Protein AF-A0A1Y1KUD8-F1 (afdb_monomer)

pLDDT: mean 79.8, std 12.49, range [48.72, 94.81]

Sequence (99 aa):
DGKRTKRIVKRRKIIKRQDGKQQ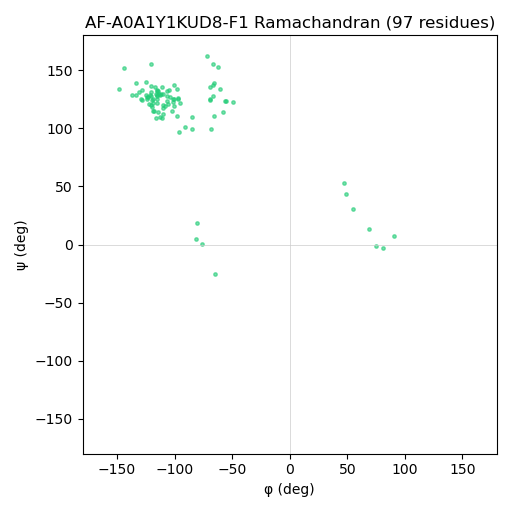TTDIVTVEDEGKPAETTVTVKEEEFPEETPKQPIVEELPEEEEVTHVVGRDGKRTKRIVKRRKIIKRQDGKQQTTD

Foldseek 3Di:
DQDKKKKKKKWWWFWDDDDQKIKIKIWIWIDIVPDDIDIDIDIDMDGHDPPDPFDWRWGKGIWIWMWMWIQDSVRDIDIDIDTDIKIWTHGPNDIDIDD

Structure (mmCIF, N/CA/C/O backbone):
data_AF-A0A1Y1KUD8-F1
#
_entry.id   AF-A0A1Y1KUD8-F1
#
loop_
_atom_site.group_PDB
_atom_site.id
_atom_site.type_symbol
_atom_site.label_atom_id
_atom_site.label_alt_id
_atom_site.label_comp_id
_atom_site.label_asym_id
_atom_site.label_entity_id
_atom_site.label_seq_id
_atom_site.pdbx_PDB_ins_code
_atom_site.Cartn_x
_atom_site.Cartn_y
_atom_site.Cartn_z
_atom_site.occupancy
_atom_site.B_iso_or_equiv
_atom_site.auth_seq_id
_atom_site.auth_comp_id
_atom_site.auth_asym_id
_atom_site.auth_atom_id
_atom_site.pdbx_PDB_model_num
ATOM 1 N N . ASP A 1 1 ? 19.293 -2.630 -28.549 1.00 52.97 1 ASP A N 1
ATOM 2 C CA . ASP A 1 1 ? 18.024 -2.064 -28.043 1.00 52.97 1 ASP A CA 1
ATOM 3 C C . ASP A 1 1 ? 17.844 -2.248 -26.546 1.00 52.97 1 ASP A C 1
ATOM 5 O O . ASP A 1 1 ? 17.495 -3.329 -26.094 1.00 52.97 1 ASP A O 1
ATOM 9 N N . GLY A 1 2 ? 18.089 -1.203 -25.752 1.00 60.09 2 GLY A N 1
ATOM 10 C CA . GLY A 1 2 ? 17.722 -1.198 -24.333 1.00 60.09 2 GLY A CA 1
ATOM 11 C C . GLY A 1 2 ? 16.382 -0.494 -24.151 1.00 60.09 2 GLY A C 1
ATOM 12 O O . GLY A 1 2 ? 16.346 0.736 -24.107 1.00 60.09 2 GLY A O 1
ATOM 13 N N . LYS A 1 3 ? 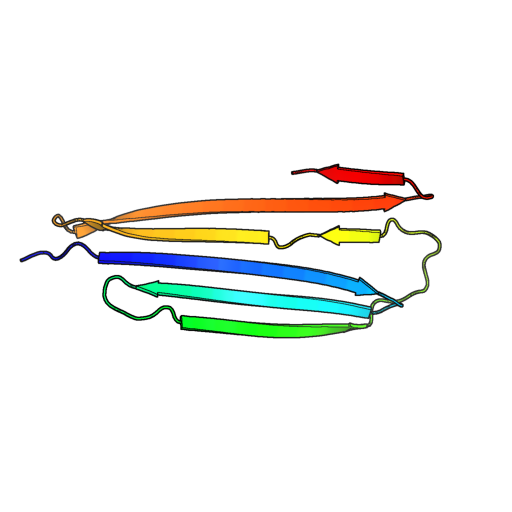15.267 -1.233 -24.083 1.00 69.69 3 LYS A N 1
ATOM 14 C CA . LYS A 1 3 ? 13.958 -0.637 -23.770 1.00 69.69 3 LYS A CA 1
ATOM 15 C C . LYS A 1 3 ? 13.972 -0.191 -22.303 1.00 69.69 3 LYS A C 1
ATOM 17 O O . LYS A 1 3 ? 14.263 -0.994 -21.420 1.00 69.69 3 LYS A O 1
ATOM 22 N N . ARG A 1 4 ? 13.687 1.091 -22.049 1.00 74.06 4 ARG A N 1
ATOM 23 C CA . ARG A 1 4 ? 13.456 1.598 -20.687 1.00 74.06 4 ARG A CA 1
ATOM 24 C C . ARG A 1 4 ? 12.254 0.845 -20.121 1.00 74.06 4 ARG A C 1
ATOM 26 O O . ARG A 1 4 ? 11.271 0.687 -20.836 1.00 74.06 4 ARG A O 1
ATOM 33 N N . THR A 1 5 ? 12.357 0.367 -18.886 1.00 83.44 5 THR A N 1
ATOM 34 C CA . THR A 1 5 ? 11.241 -0.286 -18.193 1.00 83.44 5 THR A CA 1
ATOM 35 C C . THR A 1 5 ? 10.949 0.438 -16.888 1.00 83.44 5 THR A C 1
ATOM 37 O O . THR A 1 5 ? 11.848 0.678 -16.071 1.00 83.44 5 THR A O 1
ATOM 40 N N . LYS A 1 6 ? 9.688 0.830 -16.707 1.00 88.69 6 LYS A N 1
ATOM 41 C CA . LYS A 1 6 ? 9.153 1.385 -15.463 1.00 88.69 6 LYS A CA 1
ATOM 42 C C . LYS A 1 6 ? 8.256 0.356 -14.773 1.00 88.69 6 LYS A C 1
ATOM 44 O O . LYS A 1 6 ? 7.367 -0.213 -15.396 1.00 88.69 6 LYS A O 1
ATOM 49 N N . ARG A 1 7 ? 8.480 0.167 -13.474 1.00 91.12 7 ARG A N 1
ATOM 50 C CA . ARG A 1 7 ? 7.610 -0.589 -12.567 1.00 91.12 7 ARG A CA 1
ATOM 51 C C . ARG A 1 7 ? 7.208 0.311 -11.412 1.00 91.12 7 ARG A C 1
ATOM 53 O O . ARG A 1 7 ? 8.086 0.849 -10.737 1.00 91.12 7 ARG A O 1
ATOM 60 N N . ILE A 1 8 ? 5.914 0.463 -11.170 1.00 92.44 8 ILE A N 1
ATOM 61 C CA . ILE A 1 8 ? 5.372 1.199 -10.024 1.00 92.44 8 ILE A CA 1
ATOM 62 C C . ILE A 1 8 ? 4.668 0.195 -9.119 1.00 92.44 8 ILE A C 1
ATOM 64 O O . ILE A 1 8 ? 3.862 -0.604 -9.581 1.00 92.44 8 ILE A O 1
ATOM 68 N N . VAL A 1 9 ? 4.985 0.217 -7.830 1.00 92.81 9 VAL A N 1
ATOM 69 C CA . VAL A 1 9 ? 4.298 -0.580 -6.814 1.00 92.81 9 VAL A CA 1
ATOM 70 C C . VAL A 1 9 ? 3.677 0.381 -5.817 1.00 92.81 9 VAL A C 1
ATOM 72 O O . VAL A 1 9 ? 4.408 1.090 -5.133 1.00 92.81 9 VAL A O 1
ATOM 75 N N . LYS A 1 10 ? 2.350 0.408 -5.734 1.00 91.94 10 LYS A N 1
ATOM 76 C CA . LYS A 1 10 ? 1.604 1.175 -4.735 1.00 91.94 10 LYS A CA 1
ATOM 77 C C . LYS A 1 10 ? 1.139 0.216 -3.650 1.00 91.94 10 LYS A C 1
ATOM 79 O O . LYS A 1 10 ? 0.496 -0.787 -3.950 1.00 91.94 10 LYS A O 1
ATOM 84 N N . ARG A 1 11 ? 1.472 0.499 -2.398 1.00 91.19 11 ARG A N 1
ATOM 85 C CA . ARG A 1 11 ? 0.978 -0.233 -1.229 1.00 91.19 11 ARG A CA 1
ATOM 86 C C . ARG A 1 11 ? 0.114 0.707 -0.415 1.00 91.19 11 ARG A C 1
ATOM 88 O O . ARG A 1 11 ? 0.516 1.841 -0.187 1.00 91.19 11 ARG A O 1
ATOM 95 N N . ARG A 1 12 ? -1.066 0.250 -0.013 1.00 90.00 12 ARG A N 1
ATOM 96 C CA . ARG A 1 12 ? -1.969 0.976 0.881 1.00 90.00 12 ARG A CA 1
ATOM 97 C C . ARG A 1 12 ? -2.351 0.059 2.029 1.00 90.00 12 ARG A C 1
ATOM 99 O O . ARG A 1 12 ? -2.867 -1.024 1.773 1.00 90.00 12 ARG A O 1
ATOM 106 N N . LYS A 1 13 ? -2.117 0.481 3.268 1.00 87.75 13 LYS A N 1
ATOM 107 C CA . LYS A 1 13 ? -2.524 -0.273 4.463 1.00 87.75 13 LYS A CA 1
ATOM 108 C C . LYS A 1 13 ? -3.603 0.482 5.219 1.00 87.75 13 LYS A C 1
ATOM 110 O O . LYS A 1 13 ? -3.300 1.502 5.819 1.00 87.75 13 LYS A O 1
ATOM 115 N N . ILE A 1 14 ? -4.837 -0.013 5.205 1.00 85.50 14 ILE A N 1
ATOM 116 C CA . ILE A 1 14 ? -5.984 0.586 5.901 1.00 85.50 14 ILE A CA 1
ATOM 117 C C . ILE A 1 14 ? -6.165 -0.126 7.240 1.00 85.50 14 ILE A C 1
ATOM 119 O O . ILE A 1 14 ? -6.307 -1.346 7.254 1.00 85.50 14 ILE A O 1
ATOM 123 N N . ILE A 1 15 ? -6.202 0.617 8.347 1.00 80.81 15 ILE A N 1
ATOM 124 C CA . ILE A 1 15 ? -6.467 0.059 9.678 1.00 80.81 15 ILE A CA 1
ATOM 125 C C . ILE A 1 15 ? -7.739 0.697 10.225 1.00 80.81 15 ILE A C 1
ATOM 127 O O . ILE A 1 15 ? -7.821 1.914 10.376 1.00 80.81 15 ILE A O 1
ATOM 131 N N . LYS A 1 16 ? -8.734 -0.132 10.536 1.00 76.31 16 LYS A N 1
ATOM 132 C CA . LYS A 1 16 ? -9.986 0.283 11.170 1.00 76.31 16 LYS A CA 1
ATOM 133 C C . LYS A 1 16 ? -10.116 -0.383 12.528 1.00 76.31 16 LYS A C 1
ATOM 135 O O . LYS A 1 16 ? -9.853 -1.574 12.664 1.00 76.31 16 LYS A O 1
ATOM 140 N N . ARG A 1 17 ? -10.521 0.398 13.527 1.00 76.06 17 ARG A N 1
ATOM 141 C CA . ARG A 1 17 ? -10.782 -0.067 14.891 1.00 76.06 17 ARG A CA 1
ATOM 142 C C . ARG A 1 17 ? -12.231 0.230 15.228 1.00 76.06 17 ARG A C 1
ATOM 144 O O . ARG A 1 17 ? -12.631 1.391 15.176 1.00 76.06 17 ARG A O 1
ATOM 151 N N . GLN A 1 18 ? -12.994 -0.808 15.536 1.00 69.00 18 GLN A N 1
ATOM 152 C CA . GLN A 1 18 ? -14.404 -0.697 15.887 1.00 69.00 18 GLN A CA 1
ATOM 153 C C . GLN A 1 18 ? -14.761 -1.806 16.880 1.00 69.00 18 GLN A C 1
ATOM 155 O O . GLN A 1 18 ? -14.367 -2.945 16.654 1.00 69.00 18 GLN A O 1
ATOM 160 N N . ASP A 1 19 ? -15.476 -1.471 17.958 1.00 66.88 19 ASP A N 1
ATOM 161 C CA . ASP A 1 19 ? -16.117 -2.430 18.877 1.00 66.88 19 ASP A CA 1
ATOM 162 C C . ASP A 1 19 ? -15.197 -3.591 19.324 1.00 66.88 19 ASP A C 1
ATOM 164 O O . ASP A 1 19 ? -15.491 -4.765 19.098 1.00 66.88 19 ASP A O 1
ATOM 168 N N . GLY A 1 20 ? -14.007 -3.267 19.853 1.00 72.94 20 GLY A N 1
ATOM 169 C CA . GLY A 1 20 ? -13.038 -4.275 20.316 1.00 72.94 20 GLY A CA 1
ATOM 170 C C . GLY A 1 20 ? -12.391 -5.118 19.206 1.00 72.94 20 GLY A C 1
ATOM 171 O O . GLY A 1 20 ? -11.766 -6.143 19.471 1.00 72.94 20 GLY A O 1
ATOM 172 N N . LYS A 1 21 ? -12.519 -4.721 17.937 1.00 78.88 21 LYS A N 1
ATOM 173 C CA . LYS A 1 21 ? -11.920 -5.420 16.792 1.00 78.88 21 LYS A CA 1
ATOM 174 C C . LYS A 1 21 ? -11.055 -4.481 15.969 1.00 78.88 21 LYS A C 1
ATOM 176 O O . LYS A 1 21 ? -11.401 -3.323 15.720 1.00 78.88 21 LYS A O 1
ATOM 181 N N . GLN A 1 22 ? -9.918 -4.997 15.517 1.00 82.62 22 GLN A N 1
ATOM 182 C CA . GLN A 1 22 ? -9.043 -4.329 14.567 1.00 82.62 22 GLN A CA 1
ATOM 183 C C . GLN A 1 22 ? -9.104 -5.057 13.224 1.00 82.62 22 GLN A C 1
ATOM 185 O O . GLN A 1 22 ? -8.727 -6.220 13.118 1.00 82.62 22 GLN A O 1
ATOM 190 N N . GLN A 1 23 ? -9.523 -4.349 12.180 1.00 83.94 23 GLN A N 1
ATOM 191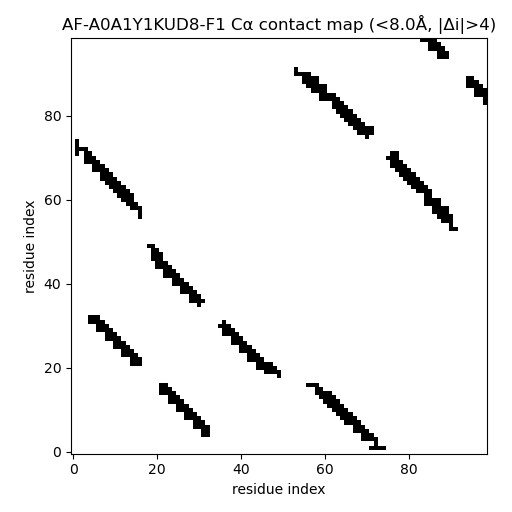 C CA . GLN A 1 23 ? -9.473 -4.827 10.804 1.00 83.94 23 GLN A CA 1
ATOM 192 C C . GLN A 1 23 ? -8.338 -4.114 10.066 1.00 83.94 23 GLN A C 1
ATOM 194 O O . GLN A 1 23 ? -8.329 -2.889 9.937 1.00 83.94 23 GLN A O 1
ATOM 199 N N . THR A 1 24 ? -7.383 -4.883 9.557 1.00 86.69 24 THR A N 1
ATOM 200 C CA . THR A 1 24 ? -6.310 -4.408 8.680 1.00 86.69 24 THR A CA 1
ATOM 201 C C . THR A 1 24 ? -6.582 -4.876 7.257 1.00 86.69 24 THR A C 1
ATOM 203 O O . THR A 1 24 ? -6.794 -6.059 7.021 1.00 86.69 24 THR A O 1
ATOM 206 N N . THR A 1 25 ? -6.569 -3.961 6.292 1.00 89.12 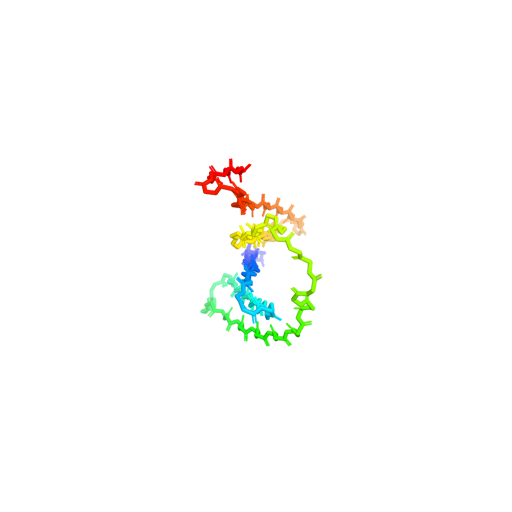25 THR A N 1
ATOM 207 C CA . THR A 1 25 ? -6.657 -4.274 4.861 1.00 89.12 25 THR A CA 1
ATOM 208 C C . THR A 1 25 ? -5.388 -3.808 4.155 1.00 89.12 25 THR A C 1
ATOM 210 O O . THR A 1 25 ? -5.125 -2.608 4.081 1.00 89.12 25 THR A O 1
ATOM 213 N N . ASP A 1 26 ? -4.612 -4.748 3.624 1.00 91.00 26 ASP A N 1
ATOM 214 C CA . ASP A 1 26 ? -3.430 -4.498 2.804 1.00 91.00 26 ASP A CA 1
ATOM 215 C C . ASP A 1 26 ? -3.814 -4.542 1.319 1.00 91.00 26 ASP A C 1
ATOM 217 O O . ASP A 1 26 ? -4.307 -5.551 0.821 1.00 91.00 26 ASP A O 1
ATOM 221 N N . ILE A 1 27 ? -3.568 -3.457 0.591 1.00 91.75 27 ILE A N 1
ATOM 222 C CA . ILE A 1 27 ? -3.792 -3.355 -0.853 1.00 91.75 27 ILE A CA 1
ATOM 223 C C . ILE A 1 27 ? -2.437 -3.162 -1.524 1.00 91.75 27 ILE A C 1
ATOM 225 O O . ILE A 1 27 ? -1.697 -2.235 -1.193 1.00 91.75 27 ILE A O 1
ATOM 229 N N . VAL A 1 28 ? -2.107 -4.022 -2.482 1.00 93.19 28 VAL A N 1
ATOM 230 C CA . VAL A 1 28 ? -0.878 -3.941 -3.276 1.00 93.19 28 VAL A CA 1
ATOM 231 C C . VAL A 1 28 ? -1.253 -3.854 -4.745 1.00 93.19 28 VAL A C 1
ATOM 233 O O . VAL A 1 28 ? -1.870 -4.771 -5.269 1.00 93.19 28 VAL A O 1
ATOM 236 N N . THR A 1 29 ? -0.847 -2.781 -5.415 1.00 94.00 29 THR A N 1
ATOM 237 C CA . THR A 1 29 ? -1.020 -2.593 -6.859 1.00 94.00 29 THR A CA 1
ATOM 238 C C . THR A 1 29 ? 0.344 -2.554 -7.538 1.00 94.00 29 THR A C 1
ATOM 240 O O . THR A 1 29 ? 1.218 -1.788 -7.130 1.00 94.00 29 THR A O 1
ATOM 243 N N . VAL A 1 30 ? 0.532 -3.366 -8.576 1.00 94.00 30 VAL A N 1
ATOM 244 C CA . VAL A 1 30 ? 1.744 -3.428 -9.398 1.00 94.00 30 VAL A CA 1
ATOM 245 C C . VAL A 1 30 ? 1.401 -2.992 -10.820 1.00 94.00 30 VAL A C 1
ATOM 247 O O . VAL A 1 30 ? 0.554 -3.586 -11.478 1.00 94.00 30 VAL A O 1
ATOM 250 N N . GLU A 1 31 ? 2.073 -1.948 -11.296 1.00 93.25 31 GLU A N 1
ATOM 251 C CA . GLU A 1 31 ? 1.940 -1.396 -12.644 1.00 93.25 31 GLU A CA 1
ATOM 252 C C . GLU A 1 31 ? 3.280 -1.570 -13.377 1.00 93.25 31 GLU A C 1
ATOM 254 O O . GLU A 1 31 ? 4.267 -0.898 -13.059 1.00 93.25 31 GLU A O 1
ATOM 259 N N . ASP A 1 32 ? 3.324 -2.481 -14.351 1.00 90.19 32 ASP A N 1
ATOM 260 C CA . ASP A 1 32 ? 4.477 -2.697 -15.231 1.00 90.19 32 ASP A CA 1
ATOM 261 C C . ASP A 1 32 ? 4.246 -2.018 -16.591 1.00 90.19 32 ASP A C 1
ATOM 263 O O . ASP A 1 32 ? 3.167 -2.104 -17.177 1.00 90.19 32 ASP A O 1
ATOM 267 N N . GLU A 1 33 ? 5.272 -1.359 -17.130 1.00 88.00 33 GLU A N 1
ATOM 268 C CA . GLU A 1 33 ? 5.195 -0.688 -18.431 1.00 88.00 33 GLU A CA 1
ATOM 269 C C . GLU A 1 33 ? 4.810 -1.660 -19.562 1.00 88.00 33 GLU A C 1
ATOM 271 O O . GLU A 1 33 ? 5.573 -2.557 -19.930 1.00 88.00 33 GLU A O 1
ATOM 276 N N . GLY A 1 34 ? 3.621 -1.456 -20.139 1.00 87.69 34 GLY A N 1
ATOM 277 C CA . GLY A 1 34 ? 3.068 -2.289 -21.211 1.00 87.69 34 GLY A CA 1
ATOM 278 C C . GLY A 1 34 ? 2.211 -3.471 -20.744 1.00 87.69 34 GLY A C 1
ATOM 279 O O . GLY A 1 34 ? 1.819 -4.278 -21.583 1.00 87.69 34 GLY A O 1
ATOM 280 N N . LYS A 1 35 ? 1.909 -3.581 -19.444 1.00 90.19 35 LYS A N 1
ATOM 281 C CA . LYS A 1 35 ? 0.988 -4.578 -18.878 1.00 90.19 35 LYS A CA 1
ATOM 282 C C . LYS A 1 35 ? -0.186 -3.899 -18.156 1.00 90.19 35 LYS A C 1
ATOM 284 O O . LYS A 1 35 ? -0.039 -2.759 -17.713 1.00 90.19 35 LYS A O 1
ATOM 289 N N . PRO A 1 36 ? -1.346 -4.570 -18.026 1.00 92.56 36 PRO A N 1
ATOM 290 C CA . PRO A 1 36 ? -2.403 -4.105 -17.133 1.00 92.56 36 PRO A CA 1
ATOM 291 C C . PRO A 1 36 ? -1.913 -4.100 -15.679 1.00 92.56 36 PRO A C 1
ATOM 293 O O . PRO A 1 36 ? -1.032 -4.874 -15.308 1.00 92.56 36 PRO A O 1
ATOM 296 N N . ALA A 1 37 ? -2.487 -3.221 -14.859 1.00 93.12 37 ALA A N 1
ATOM 297 C CA . ALA A 1 37 ? -2.185 -3.179 -13.435 1.00 93.12 37 ALA A CA 1
ATOM 298 C C . ALA A 1 37 ? -2.742 -4.424 -12.727 1.00 93.12 37 ALA A C 1
ATOM 300 O O . ALA A 1 37 ? -3.897 -4.795 -12.934 1.00 93.12 37 ALA A O 1
ATOM 301 N N . GLU A 1 38 ? -1.945 -5.025 -11.850 1.00 93.69 38 GLU A N 1
ATOM 302 C CA . GLU A 1 38 ? -2.357 -6.142 -10.999 1.00 93.69 38 GLU A CA 1
ATOM 303 C C . GLU A 1 38 ? -2.587 -5.625 -9.578 1.00 93.69 38 GLU A C 1
ATOM 305 O O . GLU A 1 38 ? -1.716 -4.964 -9.017 1.00 93.69 38 GLU A O 1
ATOM 310 N N . THR A 1 39 ? -3.759 -5.889 -8.993 1.00 94.31 39 THR A N 1
ATOM 311 C CA . THR A 1 39 ? -4.085 -5.477 -7.617 1.00 94.31 39 THR A CA 1
ATOM 312 C C . THR A 1 39 ? -4.420 -6.687 -6.755 1.00 94.31 39 THR A C 1
ATOM 314 O O . THR A 1 39 ? -5.270 -7.495 -7.114 1.00 94.31 39 THR A O 1
ATOM 317 N N . THR A 1 40 ? -3.777 -6.789 -5.596 1.00 94.81 40 THR A N 1
ATOM 318 C CA . THR A 1 40 ? -4.040 -7.794 -4.564 1.00 94.81 40 THR A CA 1
ATOM 319 C C . THR A 1 40 ? -4.560 -7.100 -3.311 1.00 94.81 40 THR A C 1
ATOM 321 O O . THR A 1 40 ? -3.978 -6.110 -2.872 1.00 94.81 40 THR A O 1
ATOM 324 N N . VAL A 1 41 ? -5.641 -7.623 -2.733 1.00 93.88 41 VAL A N 1
ATOM 325 C CA . VAL A 1 41 ? -6.230 -7.129 -1.482 1.00 93.88 41 VAL A CA 1
ATOM 326 C C . VAL A 1 41 ? -6.220 -8.257 -0.457 1.00 93.88 41 VAL A C 1
ATOM 328 O O . VAL A 1 41 ? -6.712 -9.346 -0.738 1.00 93.88 41 VAL A O 1
ATOM 331 N N . THR A 1 42 ? -5.684 -7.984 0.727 1.00 93.75 42 THR A N 1
ATOM 332 C CA . THR A 1 42 ? -5.609 -8.920 1.852 1.00 93.75 42 THR A CA 1
ATOM 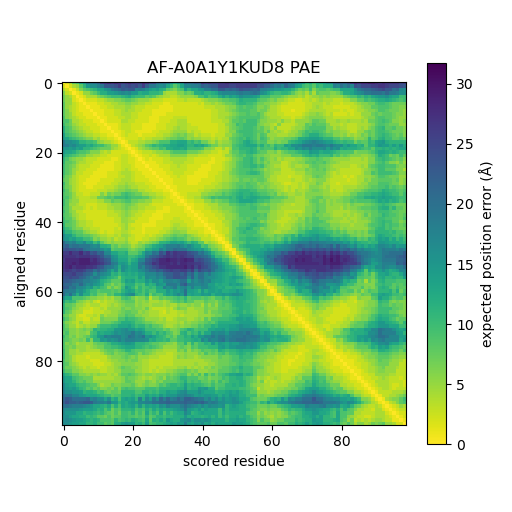333 C C . THR A 1 42 ? -6.277 -8.286 3.062 1.00 93.75 42 THR A C 1
ATOM 335 O O . THR A 1 42 ? -5.908 -7.183 3.450 1.00 93.75 42 THR A O 1
ATOM 338 N N . VAL A 1 43 ? -7.235 -8.974 3.681 1.00 90.44 43 VAL A N 1
ATOM 339 C CA . VAL A 1 43 ? -7.918 -8.511 4.900 1.00 90.44 43 VAL A CA 1
ATOM 340 C C . VAL A 1 43 ? -7.510 -9.405 6.069 1.00 90.44 43 VAL A C 1
ATOM 342 O O . VAL A 1 43 ? -7.444 -10.624 5.924 1.00 90.44 43 VAL A O 1
ATOM 345 N N . LYS A 1 44 ? -7.213 -8.798 7.217 1.00 88.88 44 LYS A N 1
ATOM 346 C CA . LYS A 1 44 ? -6.886 -9.457 8.483 1.00 88.88 44 LYS A CA 1
ATOM 347 C C . LYS A 1 44 ? -7.727 -8.846 9.593 1.00 88.88 44 LYS A C 1
ATOM 349 O O . LYS A 1 44 ? -7.772 -7.625 9.717 1.00 88.88 44 LYS A O 1
ATOM 354 N N . GLU A 1 45 ? -8.360 -9.687 10.394 1.00 84.75 45 GLU A N 1
ATOM 355 C CA . GLU A 1 45 ? -9.146 -9.279 11.557 1.00 84.75 45 GLU A CA 1
ATOM 356 C C . GLU A 1 45 ? -8.488 -9.838 12.815 1.00 84.75 45 GLU A C 1
ATOM 358 O O . GLU A 1 45 ? -8.140 -11.016 12.871 1.00 84.75 45 GLU A O 1
ATOM 363 N N . GLU A 1 46 ? -8.279 -8.973 13.800 1.00 84.00 46 GLU A N 1
ATOM 364 C CA . GLU A 1 46 ? -7.678 -9.303 15.088 1.00 84.00 46 GLU A CA 1
ATOM 365 C C . GLU A 1 46 ? -8.604 -8.793 16.198 1.00 84.00 46 GLU A C 1
ATOM 367 O O . GLU A 1 46 ? -9.075 -7.650 16.153 1.00 84.00 46 GLU A O 1
ATOM 372 N N . GLU A 1 47 ? -8.880 -9.638 17.193 1.00 77.88 47 GLU A N 1
ATOM 373 C CA . GLU A 1 47 ? -9.569 -9.217 18.414 1.00 77.88 47 GLU A CA 1
ATOM 374 C C . GLU A 1 47 ? -8.633 -8.307 19.212 1.00 77.88 47 GLU A C 1
ATOM 376 O O . GLU A 1 47 ? -7.484 -8.658 19.491 1.00 77.88 47 GLU A O 1
ATOM 381 N N . PHE A 1 48 ? -9.105 -7.109 19.545 1.00 65.44 48 PHE A N 1
ATOM 382 C CA . PHE A 1 48 ? -8.345 -6.123 20.295 1.00 65.44 48 PHE A CA 1
ATOM 383 C C . PHE A 1 48 ? -9.038 -5.918 21.647 1.00 65.44 48 PHE A C 1
ATOM 385 O O . PHE A 1 48 ? -10.168 -5.432 21.664 1.00 65.44 48 PHE A O 1
ATOM 392 N N . PRO A 1 49 ? -8.411 -6.289 22.779 1.00 57.56 49 PRO A N 1
ATOM 393 C CA . PRO A 1 49 ? -9.087 -6.309 24.071 1.00 57.56 49 PRO A CA 1
ATOM 394 C C . PRO A 1 49 ? -9.689 -4.938 24.403 1.00 57.56 49 PRO A C 1
ATOM 396 O O . PRO A 1 49 ? -8.999 -3.919 24.438 1.00 57.56 49 PRO A O 1
ATOM 399 N N . GLU A 1 50 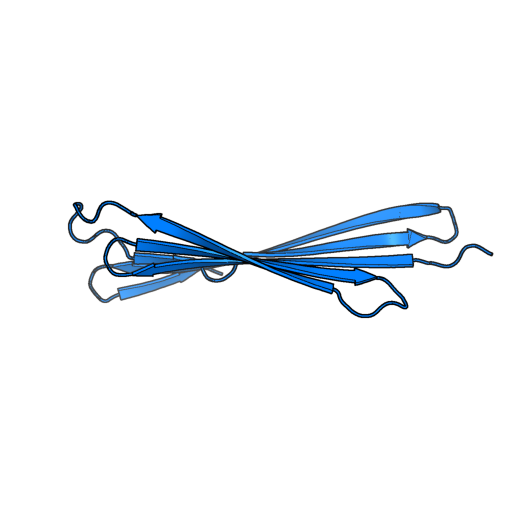? -10.998 -4.940 24.644 1.00 54.59 50 GLU A N 1
ATOM 400 C CA . GLU A 1 50 ? -11.845 -3.763 24.872 1.00 54.59 50 GLU A CA 1
ATOM 401 C C . GLU A 1 50 ? -11.674 -3.164 26.288 1.00 54.59 50 GLU A C 1
ATOM 403 O O . GLU A 1 50 ? -12.283 -2.156 26.637 1.00 54.59 50 GLU A O 1
ATOM 408 N N . GLU A 1 51 ? -10.809 -3.753 27.121 1.00 52.47 51 GLU A N 1
ATOM 409 C CA . GLU A 1 51 ? -10.734 -3.507 28.570 1.00 52.47 51 GLU A CA 1
ATOM 410 C C . GLU A 1 51 ? -9.981 -2.236 29.002 1.00 52.47 51 GLU A C 1
ATOM 412 O O . GLU A 1 51 ? -9.616 -2.097 30.169 1.00 52.47 51 GLU A O 1
ATOM 417 N N . THR A 1 52 ? -9.764 -1.256 28.121 1.00 48.72 52 THR A N 1
ATOM 418 C CA . THR A 1 52 ? -9.180 0.027 28.553 1.00 48.72 52 THR A CA 1
ATOM 419 C C . THR A 1 52 ? -10.115 1.204 28.272 1.00 48.72 52 THR A C 1
ATOM 421 O O . THR A 1 52 ? -10.439 1.488 27.117 1.00 48.72 52 THR A O 1
ATOM 424 N N . PRO A 1 53 ? -10.565 1.927 29.318 1.00 51.25 53 PRO A N 1
ATOM 425 C CA . PRO A 1 53 ? -11.525 3.006 29.158 1.00 51.25 53 PRO A CA 1
ATOM 426 C C . PRO A 1 53 ? -10.894 4.157 28.365 1.00 51.25 53 PRO A C 1
ATOM 428 O O . PRO A 1 53 ? -9.760 4.554 28.626 1.00 51.25 53 PRO A O 1
ATOM 431 N N . LYS A 1 54 ? -11.656 4.735 27.426 1.00 49.97 54 LYS A N 1
ATOM 432 C CA . LYS A 1 54 ? -11.378 6.032 26.770 1.00 49.97 54 LYS A CA 1
ATOM 433 C C . LYS A 1 54 ? -9.999 6.176 26.102 1.00 49.97 54 LYS A C 1
ATOM 435 O O . LYS A 1 54 ? -9.471 7.288 26.035 1.00 49.97 54 LYS A O 1
ATOM 440 N N . GLN A 1 55 ? -9.397 5.102 25.593 1.00 52.12 55 GLN A N 1
ATOM 441 C CA . GLN A 1 55 ? -8.176 5.265 24.803 1.00 52.12 55 GLN A CA 1
ATOM 442 C C . GLN A 1 55 ? -8.487 6.030 23.507 1.00 52.12 55 GLN A C 1
ATOM 444 O O . GLN A 1 55 ? -9.534 5.796 22.898 1.00 52.12 55 GLN A O 1
ATOM 449 N N . PRO A 1 56 ? -7.617 6.965 23.086 1.00 54.69 56 PRO A N 1
ATOM 450 C CA . PRO A 1 56 ? -7.836 7.725 21.868 1.00 54.69 56 PRO A CA 1
ATOM 451 C C . PRO A 1 56 ? -8.033 6.761 20.697 1.00 54.69 56 PRO A C 1
ATOM 453 O O . PRO A 1 56 ? -7.169 5.923 20.436 1.00 54.69 56 PRO A O 1
ATOM 456 N N . ILE A 1 57 ? -9.159 6.877 19.985 1.00 56.84 57 ILE A N 1
ATOM 457 C CA . ILE A 1 57 ? -9.388 6.101 18.763 1.00 56.84 57 ILE A CA 1
ATOM 458 C C . ILE A 1 57 ? -8.398 6.652 17.742 1.00 56.84 57 ILE A C 1
ATOM 460 O O . ILE A 1 57 ? -8.595 7.738 17.191 1.00 56.84 57 ILE A O 1
ATOM 464 N N . VAL A 1 58 ? -7.282 5.946 17.573 1.00 57.72 58 VAL A N 1
ATOM 465 C CA . VAL A 1 58 ? -6.300 6.231 16.532 1.00 57.72 58 VAL A CA 1
ATOM 466 C C . VAL A 1 58 ? -6.779 5.522 15.272 1.00 57.72 58 VAL A C 1
ATOM 468 O O . VAL A 1 58 ? -6.626 4.312 15.123 1.00 57.72 58 VAL A O 1
ATOM 471 N N . GLU A 1 59 ? -7.416 6.287 14.397 1.00 63.44 59 GLU A N 1
ATOM 472 C CA . GLU A 1 59 ? -7.790 5.885 13.049 1.00 63.44 59 GLU A CA 1
ATOM 473 C C . GLU A 1 59 ? -6.631 6.281 12.122 1.00 63.44 59 GLU A C 1
ATOM 475 O O . GLU A 1 59 ? -6.425 7.454 11.800 1.00 63.44 59 GLU A O 1
ATOM 480 N N . GLU A 1 60 ? -5.802 5.304 11.755 1.00 62.44 60 GLU A N 1
ATOM 481 C CA . GLU A 1 60 ? -4.728 5.515 10.786 1.00 62.44 60 GLU A CA 1
ATOM 482 C C . GLU A 1 60 ? -5.312 5.352 9.379 1.00 62.44 60 GLU A C 1
ATOM 484 O O . GLU A 1 60 ? -5.711 4.262 8.958 1.00 62.44 60 GLU A O 1
ATOM 489 N N . LEU A 1 61 ? -5.411 6.470 8.657 1.00 71.62 61 LEU A N 1
ATOM 490 C CA . LEU A 1 61 ? -5.766 6.459 7.244 1.00 71.62 61 LEU A CA 1
ATOM 491 C C . LEU A 1 61 ? -4.648 5.785 6.442 1.00 71.62 61 LEU A C 1
ATOM 493 O O . LEU A 1 61 ? -3.501 5.774 6.893 1.00 71.62 61 LEU A O 1
ATOM 497 N N . PRO A 1 62 ? -4.965 5.233 5.256 1.00 71.06 62 PRO A N 1
ATOM 498 C CA . PRO A 1 62 ? -4.075 4.316 4.574 1.00 71.06 62 PRO A CA 1
ATOM 499 C C . PRO A 1 62 ? -2.638 4.818 4.450 1.00 71.06 62 PRO A C 1
ATOM 501 O O . PRO A 1 62 ? -2.410 5.866 3.847 1.00 71.06 62 PRO A O 1
ATOM 504 N N . GLU A 1 63 ? -1.679 4.049 4.972 1.00 80.31 63 GLU A N 1
ATOM 505 C CA . GLU A 1 63 ? -0.262 4.282 4.685 1.00 80.31 63 GLU A CA 1
ATOM 506 C C . GLU A 1 63 ? -0.045 3.997 3.200 1.00 80.31 63 GLU A C 1
ATOM 508 O O . GLU A 1 63 ? -0.164 2.849 2.775 1.00 80.31 63 GLU A O 1
ATOM 513 N N . GLU A 1 64 ? 0.215 5.036 2.410 1.00 83.31 64 GLU A N 1
ATOM 514 C CA . GLU A 1 64 ? 0.461 4.940 0.977 1.00 83.31 64 GLU A CA 1
ATOM 515 C C . GLU A 1 64 ? 1.968 4.955 0.716 1.00 83.31 64 GLU A C 1
ATOM 517 O O . GLU A 1 64 ? 2.645 5.969 0.905 1.00 83.31 64 GLU A O 1
ATOM 522 N N . GLU A 1 65 ? 2.498 3.815 0.284 1.00 87.81 65 GLU A N 1
ATOM 523 C CA . GLU A 1 65 ? 3.882 3.658 -0.148 1.00 87.81 65 GLU A CA 1
ATOM 524 C C . GLU A 1 65 ? 3.919 3.440 -1.663 1.00 87.81 65 GLU A C 1
ATOM 526 O O . GLU A 1 65 ? 3.500 2.398 -2.168 1.00 87.81 65 GLU A O 1
ATOM 531 N N . GLU A 1 66 ? 4.454 4.414 -2.398 1.00 89.38 66 GLU A N 1
ATOM 532 C CA . GLU A 1 66 ? 4.728 4.285 -3.827 1.00 89.38 66 GLU A CA 1
ATOM 533 C C . GLU A 1 66 ? 6.214 3.992 -4.046 1.00 89.38 66 GLU A C 1
ATOM 535 O O . GLU A 1 66 ? 7.093 4.797 -3.723 1.00 89.38 66 GLU A O 1
ATOM 540 N N . VAL A 1 67 ? 6.497 2.837 -4.643 1.00 89.50 67 VAL A N 1
ATOM 541 C CA . VAL A 1 67 ? 7.836 2.411 -5.035 1.00 89.50 67 VAL A CA 1
ATOM 542 C C . VAL A 1 67 ? 7.940 2.404 -6.553 1.00 89.50 67 VAL A C 1
ATOM 544 O O . VAL A 1 67 ? 7.405 1.525 -7.225 1.00 89.50 67 VAL A O 1
ATOM 547 N N . THR A 1 68 ? 8.692 3.351 -7.104 1.00 89.00 68 THR A N 1
ATOM 548 C CA . THR A 1 68 ? 8.991 3.407 -8.537 1.00 89.00 68 THR A CA 1
ATOM 549 C C . THR A 1 68 ? 10.385 2.846 -8.805 1.00 89.00 68 THR A C 1
ATOM 551 O O . THR A 1 68 ? 11.375 3.341 -8.263 1.00 89.00 68 THR A O 1
ATOM 554 N N . HIS A 1 69 ? 10.469 1.854 -9.688 1.00 86.88 69 HIS A N 1
ATOM 555 C CA . HIS A 1 69 ? 11.710 1.333 -10.250 1.00 86.88 69 HIS A CA 1
ATOM 556 C C . HIS A 1 69 ? 11.802 1.713 -11.728 1.00 86.88 69 HIS A C 1
ATOM 558 O O . HIS A 1 69 ? 10.866 1.488 -12.495 1.00 86.88 69 HIS A O 1
ATOM 564 N N . VAL A 1 70 ? 12.936 2.281 -12.131 1.00 86.69 70 VAL A N 1
ATOM 565 C CA . VAL A 1 70 ? 13.233 2.618 -13.528 1.00 86.69 70 VAL A CA 1
ATOM 566 C C . VAL A 1 70 ? 14.547 1.967 -13.920 1.00 86.69 70 VAL A C 1
ATOM 568 O O . VAL A 1 70 ? 15.548 2.158 -13.230 1.00 86.69 70 VAL A O 1
ATOM 571 N N . VAL A 1 71 ? 14.555 1.241 -15.035 1.00 85.19 71 VAL A N 1
ATOM 572 C CA . VAL A 1 71 ? 15.783 0.740 -15.661 1.00 85.19 71 VAL A CA 1
ATOM 573 C C . VAL A 1 71 ? 16.118 1.629 -16.858 1.00 85.19 71 VAL A C 1
ATOM 575 O O . VAL A 1 71 ? 15.341 1.717 -17.810 1.00 85.19 71 VAL A O 1
ATOM 578 N N . GLY A 1 72 ? 17.243 2.342 -16.775 1.00 81.25 72 GLY A N 1
ATOM 579 C CA . GLY A 1 72 ? 17.792 3.178 -17.841 1.00 81.25 72 GLY A CA 1
ATOM 580 C C . GLY A 1 72 ? 18.366 2.354 -18.994 1.00 81.25 72 GLY A C 1
ATOM 581 O O . GLY A 1 72 ? 18.648 1.165 -18.851 1.00 81.25 72 GLY A O 1
ATOM 582 N N . ARG A 1 73 ? 18.556 2.991 -20.156 1.00 79.94 73 ARG A N 1
ATOM 583 C CA . ARG A 1 73 ? 19.120 2.329 -21.351 1.00 79.94 73 ARG A CA 1
ATOM 584 C C . ARG A 1 73 ? 20.570 1.878 -21.153 1.00 79.94 73 ARG A C 1
ATOM 586 O O . ARG A 1 73 ? 21.005 0.936 -21.799 1.00 79.94 73 ARG A O 1
ATOM 593 N N . ASP A 1 74 ? 21.284 2.542 -20.249 1.00 81.94 74 ASP A N 1
ATOM 594 C CA . ASP A 1 74 ? 22.638 2.223 -19.794 1.00 81.94 74 ASP A CA 1
ATOM 595 C C . ASP A 1 74 ? 22.669 1.112 -18.725 1.00 81.94 74 ASP A C 1
ATOM 597 O O . ASP A 1 74 ? 23.720 0.819 -18.164 1.00 81.94 74 ASP A O 1
ATOM 601 N N . GLY A 1 75 ? 21.516 0.511 -18.407 1.00 78.31 75 GLY A N 1
ATOM 602 C CA . GLY A 1 75 ? 21.375 -0.514 -17.375 1.00 78.31 75 GLY A CA 1
ATOM 603 C C . GLY A 1 75 ? 21.274 0.033 -15.948 1.00 78.31 75 GLY A C 1
ATOM 604 O O . G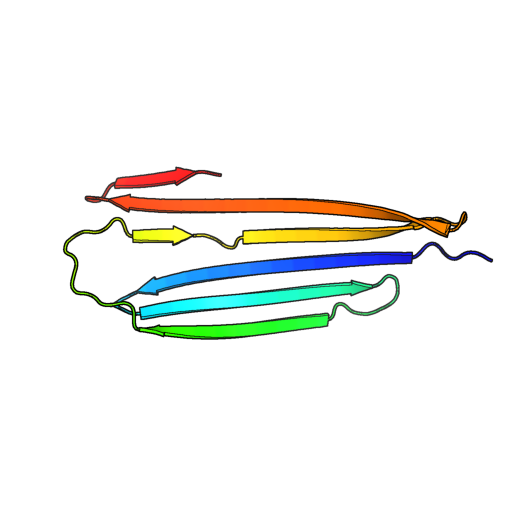LY A 1 75 ? 21.042 -0.749 -15.021 1.00 78.31 75 GLY A O 1
ATOM 605 N N . LYS A 1 76 ? 21.387 1.353 -15.730 1.00 83.00 76 LYS A N 1
ATOM 606 C CA . LYS A 1 76 ? 21.271 1.930 -14.383 1.00 83.00 76 LYS A CA 1
ATOM 607 C C . LYS A 1 76 ? 19.852 1.770 -13.847 1.00 83.00 76 LYS A C 1
ATOM 609 O O . LYS A 1 76 ? 18.878 2.167 -14.486 1.00 83.00 76 LYS A O 1
ATOM 614 N N . ARG A 1 77 ? 19.733 1.212 -12.641 1.00 85.50 77 ARG A N 1
ATOM 615 C CA . ARG A 1 77 ? 18.460 1.072 -11.926 1.00 85.50 77 ARG A CA 1
ATOM 616 C C . ARG A 1 77 ? 18.295 2.217 -10.934 1.00 85.50 77 ARG A C 1
ATOM 618 O O . ARG A 1 77 ? 19.143 2.408 -10.070 1.00 85.50 77 ARG A O 1
ATOM 625 N N . THR A 1 78 ? 17.189 2.946 -11.019 1.00 88.06 78 THR A N 1
ATOM 626 C CA . THR A 1 78 ? 16.816 3.982 -10.045 1.00 88.06 78 THR A CA 1
ATOM 627 C C . THR A 1 78 ? 15.584 3.534 -9.270 1.00 88.06 78 THR A C 1
ATOM 629 O O . THR A 1 78 ? 14.583 3.149 -9.877 1.00 88.06 78 THR A O 1
ATOM 632 N N . LYS A 1 79 ? 15.647 3.604 -7.935 1.00 89.50 79 LYS A N 1
ATOM 633 C CA . LYS A 1 79 ? 14.522 3.341 -7.029 1.00 89.50 79 LYS A CA 1
ATOM 634 C C . LYS A 1 79 ? 14.121 4.637 -6.329 1.00 89.50 79 LYS A C 1
ATOM 636 O O . LYS A 1 79 ? 14.969 5.302 -5.743 1.00 89.50 79 LYS A O 1
ATOM 641 N N . ARG A 1 80 ? 12.834 4.978 -6.367 1.00 89.25 80 ARG A N 1
ATOM 642 C CA . ARG A 1 80 ? 12.238 6.075 -5.591 1.00 89.25 80 ARG A CA 1
ATOM 643 C C . ARG A 1 80 ? 11.150 5.498 -4.696 1.00 89.25 80 ARG A C 1
ATOM 645 O O . ARG A 1 80 ? 10.320 4.740 -5.185 1.00 89.25 80 ARG A O 1
ATOM 652 N N . ILE A 1 81 ? 11.180 5.851 -3.413 1.00 90.81 81 ILE A N 1
ATOM 653 C CA . ILE A 1 81 ? 10.174 5.459 -2.422 1.00 90.81 81 ILE A CA 1
ATOM 654 C C . ILE A 1 81 ? 9.545 6.742 -1.889 1.00 90.81 81 ILE A C 1
ATOM 656 O O . ILE A 1 81 ? 10.266 7.628 -1.431 1.00 90.81 81 ILE A O 1
ATOM 660 N N . VAL A 1 82 ? 8.223 6.843 -1.964 1.00 89.19 82 VAL A N 1
ATOM 661 C CA . VAL A 1 82 ? 7.444 7.925 -1.355 1.00 89.19 82 VAL A CA 1
ATOM 662 C C . VAL A 1 82 ? 6.487 7.287 -0.361 1.00 89.19 82 VAL A C 1
ATOM 664 O O . VAL A 1 82 ? 5.735 6.397 -0.743 1.00 89.19 82 VAL A O 1
ATOM 667 N N . LYS A 1 83 ? 6.527 7.727 0.901 1.00 86.81 83 LYS A N 1
ATOM 668 C CA . LYS A 1 83 ? 5.613 7.279 1.958 1.00 86.81 83 LYS A CA 1
ATOM 669 C C . LYS A 1 83 ? 4.761 8.447 2.421 1.00 86.81 83 LYS A C 1
ATOM 671 O O . LYS A 1 83 ? 5.297 9.524 2.678 1.00 86.81 83 LYS A O 1
ATOM 676 N N . ARG A 1 84 ? 3.454 8.235 2.518 1.00 87.00 84 ARG A N 1
ATOM 677 C CA . ARG A 1 84 ? 2.488 9.197 3.053 1.00 87.00 84 ARG A CA 1
ATOM 678 C C . ARG A 1 84 ? 1.570 8.468 4.016 1.00 87.00 84 ARG A C 1
ATOM 680 O O . ARG A 1 84 ? 1.157 7.348 3.740 1.00 87.00 84 ARG A O 1
ATOM 687 N N . ARG A 1 85 ? 1.253 9.101 5.137 1.00 83.12 85 ARG A N 1
ATOM 688 C CA . ARG A 1 85 ? 0.303 8.570 6.114 1.00 83.12 85 ARG A CA 1
ATOM 689 C C . ARG A 1 85 ?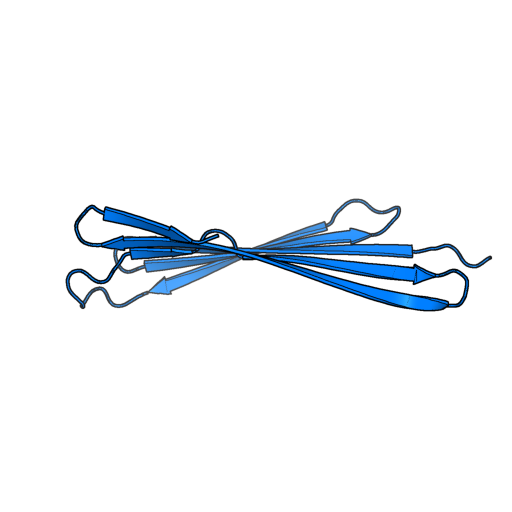 -0.477 9.723 6.701 1.00 83.12 85 ARG A C 1
ATOM 691 O O . ARG A 1 85 ? 0.054 10.818 6.806 1.00 83.12 85 ARG A O 1
ATOM 698 N N . LYS A 1 86 ? -1.703 9.457 7.123 1.00 81.69 86 LYS A N 1
ATOM 699 C CA . LYS A 1 86 ? -2.505 10.442 7.832 1.00 81.69 86 LYS A CA 1
ATOM 700 C C . LYS A 1 86 ? -3.037 9.809 9.101 1.00 81.69 86 LYS A C 1
ATOM 702 O O . LYS A 1 86 ? -3.650 8.747 9.066 1.00 81.69 86 LYS A O 1
ATOM 707 N N . ILE A 1 87 ? -2.768 10.454 10.225 1.00 79.88 87 ILE A N 1
ATOM 708 C CA . ILE A 1 87 ? -3.113 9.937 11.544 1.00 79.88 87 ILE A CA 1
ATOM 709 C C . ILE A 1 87 ? -4.260 10.779 12.082 1.00 79.88 87 ILE A C 1
ATOM 711 O O . ILE A 1 87 ? -4.116 11.989 12.270 1.00 79.88 87 ILE A O 1
ATOM 715 N N . ILE A 1 88 ? -5.397 10.134 12.334 1.00 76.56 88 ILE A N 1
ATOM 716 C CA . ILE A 1 88 ? -6.544 10.744 12.995 1.00 76.56 88 ILE A CA 1
ATOM 717 C C . ILE A 1 88 ? -6.614 10.181 14.410 1.00 76.56 88 ILE A C 1
ATOM 719 O O . ILE A 1 88 ? -6.680 8.973 14.607 1.00 76.56 88 ILE A O 1
ATOM 723 N N . LYS A 1 89 ? -6.602 11.056 15.415 1.00 72.56 89 LYS A N 1
ATOM 724 C CA . LYS A 1 89 ? -6.805 10.680 16.819 1.00 72.56 89 LYS A CA 1
ATOM 725 C C . LYS A 1 89 ? -8.087 11.323 17.326 1.00 72.56 89 LYS A C 1
ATOM 727 O O . LYS A 1 89 ? -8.255 12.535 17.189 1.00 72.56 89 LYS A O 1
ATOM 732 N N . ARG A 1 90 ? -8.982 10.532 17.918 1.00 70.06 90 ARG A N 1
ATOM 733 C CA . ARG A 1 90 ? -10.202 11.029 18.574 1.00 70.06 90 ARG A CA 1
ATOM 734 C C . ARG A 1 90 ? -10.071 10.849 20.079 1.00 70.06 90 ARG A C 1
ATOM 736 O O . ARG A 1 90 ? -9.964 9.719 20.542 1.00 70.06 90 ARG A O 1
ATOM 743 N N . GLN A 1 91 ? -10.092 11.950 20.824 1.00 70.38 91 GLN A N 1
ATOM 744 C CA . GLN A 1 91 ? -10.051 11.949 22.286 1.00 70.38 91 GLN A CA 1
ATOM 745 C C . GLN A 1 91 ? -11.070 12.962 22.816 1.00 70.38 91 GLN A C 1
ATOM 747 O O . GLN A 1 91 ? -11.077 14.108 22.371 1.00 70.38 91 GLN A O 1
ATOM 752 N N . ASP A 1 92 ? -11.943 12.539 23.736 1.00 65.50 92 ASP A N 1
ATOM 753 C CA . ASP A 1 92 ? -12.914 13.407 24.429 1.00 65.50 92 ASP A CA 1
ATOM 754 C C . ASP A 1 92 ? -13.732 14.321 23.485 1.00 65.50 92 ASP A C 1
ATOM 756 O O . ASP A 1 92 ? -13.891 15.519 23.717 1.00 65.50 92 ASP A O 1
ATOM 760 N N . GLY A 1 93 ? -14.208 13.771 22.361 1.00 66.38 93 GLY A N 1
ATOM 761 C CA . GLY A 1 93 ? -14.987 14.511 21.356 1.00 66.38 93 GLY A CA 1
ATOM 762 C C . GLY A 1 93 ? -14.178 15.470 20.468 1.00 66.38 93 GLY A C 1
ATOM 763 O O . GLY A 1 93 ? -14.744 16.072 19.557 1.00 66.38 93 GLY A O 1
ATOM 764 N N . LYS A 1 94 ? -12.860 15.594 20.668 1.00 73.44 94 LYS A N 1
ATOM 765 C CA . LYS A 1 94 ? -11.954 16.375 19.813 1.00 73.44 94 LYS A CA 1
ATOM 766 C C . LYS A 1 94 ? -11.236 15.468 18.814 1.00 73.44 94 LYS A C 1
ATOM 768 O O . LYS A 1 94 ? -10.707 14.417 19.177 1.00 73.44 94 LYS A O 1
ATOM 773 N N . GLN A 1 95 ? -11.196 15.893 17.551 1.00 77.06 95 GLN A N 1
ATOM 774 C CA . GLN A 1 95 ? -10.453 15.221 16.485 1.00 77.06 95 GLN A CA 1
ATOM 775 C C . GLN A 1 95 ? -9.137 15.962 16.219 1.00 77.06 95 GLN A C 1
ATOM 777 O O . GLN A 1 95 ? -9.146 17.141 15.871 1.00 77.06 95 GLN A O 1
ATOM 782 N N . GLN A 1 96 ? -8.011 15.262 16.345 1.00 77.19 96 GLN A N 1
ATOM 783 C CA . GLN A 1 96 ? -6.694 15.740 15.925 1.00 77.19 96 GLN A CA 1
ATOM 784 C C . GLN A 1 96 ? -6.289 15.030 14.631 1.00 77.19 96 GLN A C 1
ATOM 786 O O . GLN A 1 96 ? -6.422 13.812 14.525 1.00 77.19 96 GLN A O 1
ATOM 791 N N . THR A 1 97 ? -5.802 15.794 13.653 1.00 77.69 97 THR A N 1
ATOM 792 C CA . THR A 1 97 ? -5.346 15.281 12.354 1.00 77.69 97 THR A CA 1
ATOM 793 C C . THR A 1 97 ? -3.879 15.645 12.148 1.00 77.69 97 THR A C 1
ATOM 795 O O . THR A 1 97 ? -3.481 16.772 12.439 1.00 77.69 97 THR A O 1
ATOM 798 N N . THR A 1 98 ? -3.077 14.701 11.664 1.00 79.31 98 THR A N 1
ATOM 799 C CA . THR A 1 98 ? -1.670 14.907 11.288 1.00 79.31 98 THR A CA 1
ATOM 800 C C . THR A 1 98 ? -1.432 14.273 9.919 1.00 79.31 98 THR A C 1
ATOM 802 O O . THR A 1 98 ? -1.815 13.117 9.731 1.00 79.31 98 THR A O 1
ATOM 805 N N . ASP A 1 99 ? -0.851 15.030 8.986 1.00 80.44 99 ASP A N 1
ATOM 806 C CA . ASP A 1 99 ? -0.526 14.621 7.607 1.00 80.44 99 ASP A CA 1
ATOM 807 C C . ASP A 1 99 ? 0.976 14.308 7.426 1.00 80.44 99 ASP A C 1
ATOM 809 O O . ASP A 1 99 ? 1.783 14.730 8.291 1.00 80.44 99 ASP A O 1
#

Mean predicted aligned error: 8.74 Å

Secondary structure (DSSP, 8-state):
----EEEEEEEEEEEEEETTEEEEEEEEEEEETTSPPEEEEEEEEEE----STT--EEEEEEEEEEEEEEE-TTS-EEEEEEEEEEEEEEETTEEEEE-

Nearest PDB structures (foldseek):
  2g3o-assembly1_B  TM=3.134E-01  e=4.619E-01  Pontellina plumata
  2g6y-assembly1_A  TM=2.853E-01  e=8.971E-01  Pontellina plumata
  3h4z-assembly1_A  TM=2.699E-01  e=2.031E+00  Escherichia coli

Organism: Photinus pyralis (NCBI:txid7054)

Radius of gyration: 18.8 Å; Cα contacts (8 Å, |Δi|>4): 224; chains: 1; bounding box: 39×26×57 Å

Solvent-accessible surface area (backbone atoms only — not comparable to full-atom values): 5508 Å² total; per-residue (Å²): 137,58,78,67,45,46,38,40,35,40,33,36,41,37,46,46,74,55,95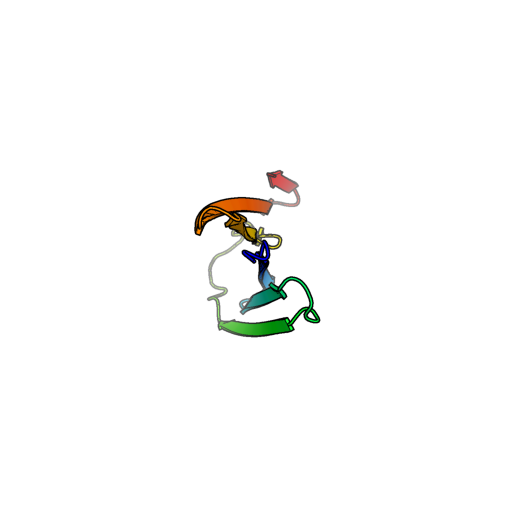,42,32,35,40,39,37,43,36,42,36,41,38,43,75,94,53,78,70,47,74,49,78,48,78,47,78,44,85,39,86,69,89,59,84,86,64,58,51,67,41,40,46,48,39,37,36,41,37,39,39,36,36,43,65,88,66,52,72,48,78,47,78,48,78,47,51,35,44,34,36,39,46,96,92,42,79,48,79,46,113